Protein AF-A0A673MR46-F1 (afdb_monomer_lite)

Sequence (135 aa):
MDLTGISCLSVCRERMRLPYMTDQCEQMLKISNEFVRLQVSNEEYLCMKVLLLLSTVPKDGLKSQSVFEELRMSYIKELGKAIVKREENSSKNWQRFYQLTKLLDSMHDVMNFILNNGTGVGVSRYTGIDDNHDI

InterPro domains:
  IPR000536 Nuclear hormone receptor, ligand-binding domain [PF00104] (17-108)
  IPR000536 Nuclear hormone receptor, ligand-binding domain [PS51843] (1-135)
  IPR035500 Nuclear hormone receptor-like domain superfamily [G3DSA:1.10.565.10] (2-119)
  IPR035500 Nuclear hormone receptor-like domain superfamily [SSF48508] (11-116)
  IPR050200 Nuclear hormone receptor family NR3 subfamily [PTHR48092] (11-112)

Radius of gyration: 16.57 Å; chains: 1; bounding box: 42×27×40 Å

Structure (mmCIF, N/CA/C/O backbone):
data_AF-A0A673MR46-F1
#
_entry.id   AF-A0A673MR46-F1
#
loop_
_atom_site.group_PDB
_atom_site.id
_atom_site.type_symbol
_atom_site.label_atom_id
_atom_site.label_alt_id
_atom_site.label_comp_id
_atom_site.label_asym_id
_atom_site.label_entity_id
_atom_site.label_seq_id
_atom_site.pdbx_PDB_ins_code
_atom_site.Cartn_x
_atom_site.Cartn_y
_atom_site.Cartn_z
_atom_site.occupancy
_atom_site.B_iso_or_equiv
_atom_site.auth_seq_id
_atom_site.auth_comp_id
_atom_site.auth_asym_id
_atom_site.auth_atom_id
_atom_site.pdbx_PDB_model_num
ATOM 1 N N . MET A 1 1 ? 4.940 -7.670 16.317 1.00 42.59 1 MET A N 1
ATOM 2 C CA . MET A 1 1 ? 5.804 -7.666 15.118 1.00 42.59 1 MET A CA 1
ATOM 3 C C . MET A 1 1 ? 6.933 -8.624 15.420 1.00 42.59 1 MET A C 1
ATOM 5 O O . MET A 1 1 ? 7.802 -8.297 16.217 1.00 42.59 1 MET A O 1
ATOM 9 N N . ASP A 1 2 ? 6.794 -9.842 14.909 1.00 32.94 2 ASP A N 1
ATOM 10 C CA . ASP A 1 2 ? 7.604 -10.996 15.289 1.00 32.94 2 ASP A CA 1
ATOM 11 C C . ASP A 1 2 ? 9.004 -10.964 14.659 1.00 32.94 2 ASP A C 1
ATOM 13 O O . ASP A 1 2 ? 9.319 -10.127 13.809 1.00 32.94 2 ASP A O 1
ATOM 17 N N . LEU A 1 3 ? 9.834 -11.924 15.074 1.00 40.09 3 LEU A N 1
ATOM 18 C CA . LEU A 1 3 ? 11.210 -12.207 14.635 1.00 40.09 3 LEU A CA 1
ATOM 19 C C . LEU A 1 3 ? 11.452 -12.142 13.105 1.00 40.09 3 LEU A C 1
ATOM 21 O O . LEU A 1 3 ? 12.593 -11.992 12.667 1.00 40.09 3 LEU A O 1
ATOM 25 N N . THR A 1 4 ? 10.403 -12.198 12.282 1.00 52.06 4 THR A N 1
ATOM 26 C CA . THR A 1 4 ? 10.448 -12.057 10.819 1.00 52.06 4 THR A CA 1
ATOM 27 C C . THR A 1 4 ? 10.986 -10.703 10.339 1.00 52.06 4 THR A C 1
ATOM 29 O O . THR A 1 4 ? 11.701 -10.666 9.337 1.00 52.06 4 THR A O 1
ATOM 32 N N . GLY A 1 5 ? 10.731 -9.600 11.056 1.00 46.59 5 GLY A N 1
ATOM 33 C CA . GLY A 1 5 ? 11.241 -8.269 10.680 1.00 46.59 5 GLY A CA 1
ATOM 34 C C . GLY A 1 5 ? 12.765 -8.133 10.813 1.00 46.59 5 GLY A C 1
ATOM 35 O O . GLY A 1 5 ? 13.419 -7.519 9.972 1.00 46.59 5 GLY A O 1
ATOM 36 N N . ILE A 1 6 ? 13.349 -8.777 11.830 1.00 50.53 6 ILE A N 1
ATOM 37 C CA . ILE A 1 6 ? 14.803 -8.797 12.070 1.00 50.53 6 ILE A CA 1
ATOM 38 C C . ILE A 1 6 ? 15.501 -9.731 11.067 1.00 50.53 6 ILE A C 1
ATOM 40 O O . ILE A 1 6 ? 16.592 -9.421 10.587 1.00 50.53 6 ILE A O 1
ATOM 44 N N . SER A 1 7 ? 14.851 -10.836 10.687 1.00 50.78 7 SER A N 1
ATOM 45 C CA . SER A 1 7 ? 15.384 -11.786 9.702 1.00 50.78 7 SER A CA 1
ATOM 46 C C . SER A 1 7 ? 15.478 -11.204 8.284 1.00 50.78 7 SER A C 1
ATOM 48 O O . SER A 1 7 ? 16.439 -11.493 7.576 1.00 50.78 7 SER A O 1
ATOM 50 N N . CYS A 1 8 ? 14.547 -10.340 7.863 1.00 53.84 8 CYS A N 1
ATOM 51 C CA . CYS A 1 8 ? 14.654 -9.672 6.559 1.00 53.84 8 CYS A CA 1
ATOM 52 C C . CYS A 1 8 ? 15.862 -8.720 6.503 1.00 53.84 8 CYS A C 1
ATOM 54 O O . CYS A 1 8 ? 16.555 -8.641 5.486 1.00 53.84 8 CYS A O 1
ATOM 56 N N . LEU A 1 9 ? 16.153 -8.033 7.615 1.00 53.06 9 LEU A N 1
ATOM 57 C CA . LEU A 1 9 ? 17.294 -7.124 7.725 1.00 53.06 9 LEU A CA 1
ATOM 58 C C . LEU A 1 9 ? 18.637 -7.859 7.604 1.00 53.06 9 LEU A C 1
ATOM 60 O O . LEU A 1 9 ? 19.551 -7.369 6.937 1.00 53.06 9 LEU A O 1
ATOM 64 N N . SER A 1 10 ? 18.760 -9.030 8.240 1.00 51.69 10 SER A N 1
ATOM 65 C CA . SER A 1 10 ? 19.980 -9.841 8.178 1.00 51.69 10 SER A CA 1
ATOM 66 C C . SER A 1 10 ? 20.182 -10.463 6.796 1.00 51.69 10 SER A C 1
ATOM 68 O O . SER A 1 10 ? 21.286 -10.389 6.261 1.00 51.69 10 SER A O 1
ATOM 70 N N . VAL A 1 11 ? 19.118 -10.968 6.160 1.00 58.53 11 VAL A N 1
ATOM 71 C CA . VAL A 1 11 ? 19.180 -11.535 4.801 1.00 58.53 11 VAL A CA 1
ATOM 72 C C . VAL A 1 11 ? 19.590 -10.485 3.763 1.00 58.53 11 VAL A C 1
ATOM 74 O O . VAL A 1 11 ? 20.443 -10.769 2.920 1.00 58.53 11 VAL A O 1
ATOM 77 N N . CYS A 1 12 ? 19.045 -9.264 3.826 1.00 55.72 12 CYS A N 1
ATOM 78 C CA . CYS A 1 12 ? 19.454 -8.181 2.924 1.00 55.72 12 CYS A CA 1
ATOM 79 C C . CYS A 1 12 ? 20.925 -7.789 3.127 1.00 55.72 12 CYS A C 1
ATOM 81 O O . CYS A 1 12 ? 21.638 -7.565 2.151 1.00 55.72 12 CYS A O 1
ATOM 83 N N . ARG A 1 13 ? 21.407 -7.747 4.378 1.00 56.84 13 ARG A N 1
ATOM 84 C CA . ARG A 1 13 ? 22.803 -7.406 4.701 1.00 56.84 13 ARG A CA 1
ATOM 85 C C . ARG A 1 13 ? 23.798 -8.462 4.208 1.00 56.84 13 ARG A C 1
ATOM 87 O O . ARG A 1 13 ? 24.857 -8.099 3.707 1.00 56.84 13 ARG A O 1
ATOM 94 N N . GLU A 1 14 ? 23.459 -9.745 4.319 1.00 57.06 14 GLU A N 1
ATOM 95 C CA . GLU A 1 14 ? 24.293 -10.853 3.830 1.00 57.06 14 GLU A CA 1
ATOM 96 C C . GLU A 1 14 ? 24.398 -10.839 2.289 1.00 57.06 14 GLU A C 1
ATOM 98 O O . GLU A 1 14 ? 25.473 -11.054 1.727 1.00 57.06 14 GLU A O 1
ATOM 103 N N . ARG A 1 15 ? 23.290 -10.527 1.593 1.00 52.84 15 ARG A N 1
ATOM 104 C CA . ARG A 1 15 ? 23.203 -10.506 0.119 1.00 52.84 15 ARG A CA 1
ATOM 105 C C . ARG A 1 15 ? 23.767 -9.239 -0.540 1.00 52.84 15 ARG A C 1
ATOM 107 O O . ARG A 1 15 ? 24.160 -9.308 -1.701 1.00 52.84 15 ARG A O 1
ATOM 114 N N . MET A 1 16 ? 23.903 -8.129 0.193 1.00 52.19 16 MET A N 1
ATOM 115 C CA . MET A 1 16 ? 24.564 -6.887 -0.264 1.00 52.19 16 MET A CA 1
ATOM 116 C C . MET A 1 16 ? 26.056 -7.046 -0.615 1.00 52.19 16 MET A C 1
ATOM 118 O O . MET A 1 16 ? 26.663 -6.115 -1.134 1.00 52.19 16 MET A O 1
ATOM 122 N N . ARG A 1 17 ? 26.669 -8.208 -0.349 1.00 51.88 17 ARG A N 1
ATOM 123 C CA . ARG A 1 17 ? 28.052 -8.514 -0.755 1.00 51.88 17 ARG A CA 1
ATOM 124 C C . ARG A 1 17 ? 28.206 -8.884 -2.236 1.00 51.88 17 ARG A C 1
ATOM 126 O O . ARG A 1 17 ? 29.338 -9.021 -2.693 1.00 51.88 17 ARG A O 1
ATOM 133 N N . LEU A 1 18 ? 27.112 -9.054 -2.982 1.00 52.97 18 LEU A N 1
ATOM 134 C CA . LEU A 1 18 ? 27.169 -9.331 -4.418 1.00 52.97 18 LEU A CA 1
ATOM 135 C C . LEU A 1 18 ? 27.298 -8.015 -5.209 1.00 52.97 18 LEU A C 1
ATOM 137 O O . LEU A 1 18 ? 26.403 -7.169 -5.116 1.00 52.97 18 LEU A O 1
ATOM 141 N N . PRO A 1 19 ? 28.377 -7.819 -5.995 1.00 48.72 19 PRO A N 1
ATOM 142 C CA . PRO A 1 19 ? 28.496 -6.644 -6.850 1.00 48.72 19 PRO A CA 1
ATOM 143 C C . PRO A 1 19 ? 27.319 -6.636 -7.835 1.00 48.72 19 PRO A C 1
ATOM 145 O O . PRO A 1 19 ? 26.995 -7.683 -8.390 1.00 48.72 19 PRO A O 1
ATOM 148 N N . TYR A 1 20 ? 26.689 -5.467 -8.022 1.00 53.94 20 TYR A N 1
ATOM 149 C CA . TYR A 1 20 ? 25.490 -5.195 -8.847 1.00 53.94 20 TYR A CA 1
ATOM 150 C C . TYR A 1 20 ? 24.119 -5.202 -8.132 1.00 53.94 20 TYR A C 1
ATOM 152 O O . TYR A 1 20 ? 23.147 -4.729 -8.710 1.00 53.94 20 TYR A O 1
ATOM 160 N N . MET A 1 21 ? 24.014 -5.655 -6.875 1.00 59.25 21 MET A N 1
ATOM 161 C CA . MET A 1 21 ? 22.731 -5.686 -6.131 1.00 59.25 21 MET A CA 1
ATOM 162 C C . MET A 1 21 ? 22.636 -4.647 -4.999 1.00 59.25 21 MET A C 1
ATOM 164 O O . MET A 1 21 ? 21.614 -4.568 -4.317 1.00 59.25 21 MET A O 1
ATOM 168 N N . THR A 1 22 ? 23.687 -3.854 -4.774 1.00 64.12 22 THR A N 1
ATOM 169 C CA . THR A 1 22 ? 23.811 -2.977 -3.599 1.00 64.12 22 THR A CA 1
ATOM 170 C C . THR A 1 22 ? 22.693 -1.937 -3.527 1.00 64.12 22 THR A C 1
ATOM 172 O O . THR A 1 22 ? 21.993 -1.875 -2.518 1.00 64.12 22 THR A O 1
ATOM 175 N N . ASP A 1 23 ? 22.442 -1.211 -4.618 1.00 71.44 23 ASP A N 1
ATOM 176 C CA . ASP A 1 23 ? 21.452 -0.125 -4.642 1.00 71.44 23 ASP A CA 1
ATOM 177 C C . ASP A 1 23 ? 20.009 -0.654 -4.519 1.00 71.44 23 ASP A C 1
ATOM 179 O O . ASP A 1 23 ? 19.156 -0.046 -3.869 1.00 71.44 23 ASP A O 1
ATOM 183 N N . GLN A 1 24 ? 19.729 -1.829 -5.097 1.00 69.06 24 GLN A N 1
ATOM 184 C CA . GLN A 1 24 ? 18.423 -2.500 -5.005 1.00 69.06 24 GLN A CA 1
ATOM 185 C C . GLN A 1 24 ? 18.150 -3.001 -3.589 1.00 69.06 24 GLN A C 1
ATOM 187 O O . GLN A 1 24 ? 17.069 -2.781 -3.035 1.00 69.06 24 GLN A O 1
ATOM 192 N N . CYS A 1 25 ? 19.139 -3.665 -2.989 1.00 71.56 25 CYS A N 1
ATOM 193 C CA . CYS A 1 25 ? 19.042 -4.143 -1.620 1.00 71.56 25 CYS A CA 1
ATOM 194 C C . CYS A 1 25 ? 18.939 -2.984 -0.622 1.00 71.56 25 CYS A C 1
ATOM 196 O O . CYS A 1 25 ? 18.216 -3.113 0.366 1.00 71.56 25 CYS A O 1
ATOM 198 N N . GLU A 1 26 ? 19.595 -1.850 -0.875 1.00 77.44 26 GLU A N 1
ATOM 199 C CA . GLU A 1 26 ? 19.484 -0.653 -0.039 1.00 77.44 26 GLU A CA 1
ATOM 200 C C . GLU 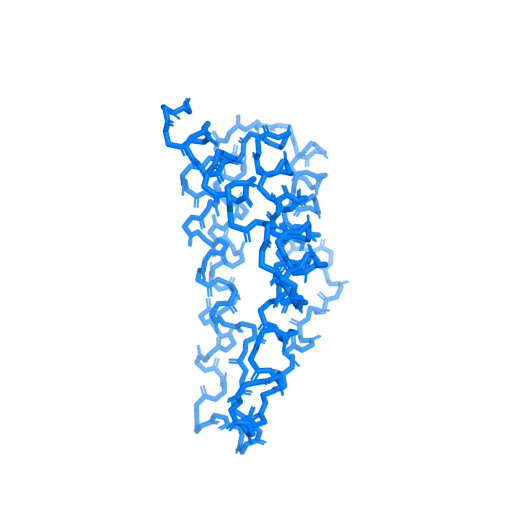A 1 26 ? 18.080 -0.035 -0.106 1.00 77.44 26 GLU A C 1
ATOM 202 O O . GLU A 1 26 ? 17.487 0.276 0.931 1.00 77.44 26 GLU A O 1
ATOM 207 N N . GLN A 1 27 ? 17.483 0.061 -1.298 1.00 78.44 27 GLN A N 1
ATOM 208 C CA . GLN A 1 27 ? 16.102 0.533 -1.442 1.00 78.44 27 GLN A CA 1
ATOM 209 C C . GLN A 1 27 ? 15.089 -0.416 -0.784 1.00 78.44 27 GLN A C 1
ATOM 211 O O . GLN A 1 27 ? 14.197 0.038 -0.062 1.00 78.44 27 GLN A O 1
ATOM 216 N N . MET A 1 28 ? 15.246 -1.734 -0.950 1.00 80.75 28 MET A N 1
ATOM 217 C CA . MET A 1 28 ? 14.410 -2.723 -0.255 1.00 80.75 28 MET A CA 1
ATOM 218 C C . MET A 1 28 ? 14.568 -2.646 1.268 1.00 80.75 28 MET A C 1
ATOM 220 O O . MET A 1 28 ? 13.585 -2.777 2.006 1.00 80.75 28 MET A O 1
ATOM 224 N N . LEU A 1 29 ? 15.786 -2.402 1.757 1.00 81.94 29 LEU A N 1
ATOM 225 C CA . LEU A 1 29 ? 16.045 -2.193 3.178 1.00 81.94 29 LEU A CA 1
ATOM 226 C C . LEU A 1 29 ? 15.349 -0.925 3.685 1.00 81.94 29 LEU A C 1
ATOM 228 O O . LEU A 1 29 ? 14.730 -0.951 4.747 1.00 81.94 29 LEU A O 1
ATOM 232 N N . LYS A 1 30 ? 15.403 0.170 2.921 1.00 84.69 30 LYS A N 1
ATOM 233 C CA . LYS A 1 30 ? 14.715 1.421 3.256 1.00 84.69 30 LYS A CA 1
ATOM 234 C C . LYS A 1 30 ? 13.206 1.212 3.380 1.00 84.69 30 LYS A C 1
ATOM 236 O O . LYS A 1 30 ? 12.631 1.610 4.387 1.00 84.69 30 LYS A O 1
ATOM 241 N N . ILE A 1 31 ? 12.585 0.519 2.424 1.00 86.88 31 ILE A N 1
ATOM 242 C CA . ILE A 1 31 ? 11.163 0.143 2.488 1.00 86.88 31 ILE A CA 1
ATOM 243 C C . ILE A 1 31 ? 10.880 -0.697 3.739 1.00 86.88 31 ILE A C 1
ATOM 245 O O . ILE A 1 31 ? 9.934 -0.420 4.472 1.00 86.88 31 ILE A O 1
ATOM 249 N N . SER A 1 32 ? 11.719 -1.697 4.023 1.00 83.81 32 SER A N 1
ATOM 250 C CA . SER A 1 32 ? 11.558 -2.562 5.200 1.00 83.81 32 SER A CA 1
ATOM 251 C C . SER A 1 32 ? 11.620 -1.768 6.511 1.00 83.81 32 SER A C 1
ATOM 253 O O . SER A 1 32 ? 10.824 -2.003 7.419 1.00 83.81 32 SER A O 1
ATOM 255 N N . ASN A 1 33 ? 12.513 -0.780 6.597 1.00 86.31 33 ASN A N 1
ATOM 256 C CA . ASN A 1 33 ? 12.587 0.128 7.741 1.00 86.31 33 ASN A CA 1
ATOM 257 C C . ASN A 1 33 ? 11.337 1.010 7.860 1.00 86.31 33 ASN A C 1
ATOM 259 O O . ASN A 1 33 ? 10.864 1.237 8.972 1.00 86.31 33 ASN A O 1
ATOM 263 N N . GLU A 1 34 ? 10.764 1.467 6.745 1.00 88.69 34 GLU A N 1
ATOM 264 C CA . GLU A 1 34 ? 9.514 2.236 6.742 1.00 88.69 34 GLU A CA 1
ATOM 265 C C . GLU A 1 34 ? 8.319 1.421 7.252 1.00 88.69 34 GLU A C 1
ATOM 267 O O . GLU A 1 34 ? 7.514 1.941 8.025 1.00 88.69 34 GLU A O 1
ATOM 272 N N . PHE A 1 35 ? 8.240 0.128 6.921 1.00 87.00 35 PHE A N 1
ATOM 273 C CA . PHE A 1 35 ? 7.225 -0.774 7.480 1.00 87.00 35 PHE A CA 1
ATOM 274 C C . PHE A 1 35 ? 7.283 -0.845 9.010 1.00 87.00 35 PHE A C 1
ATOM 276 O O . PHE A 1 35 ? 6.248 -0.784 9.681 1.00 87.00 35 PHE A O 1
ATOM 283 N N . VAL A 1 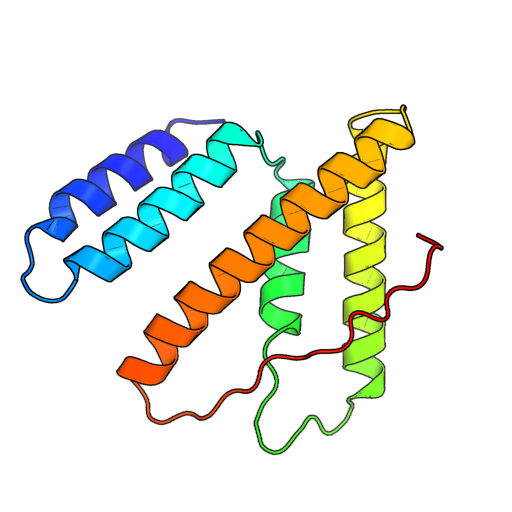36 ? 8.497 -0.948 9.560 1.00 87.19 36 VAL A N 1
ATOM 284 C CA . VAL A 1 36 ? 8.725 -0.973 11.011 1.00 87.19 36 VAL A CA 1
ATOM 285 C C . VAL A 1 36 ? 8.418 0.393 11.627 1.00 87.19 36 VAL A C 1
ATOM 287 O O . VAL A 1 36 ? 7.705 0.465 12.627 1.00 87.19 36 VAL A O 1
ATOM 290 N N . ARG A 1 37 ? 8.893 1.482 11.009 1.00 89.62 37 ARG A N 1
ATOM 291 C CA . ARG A 1 37 ? 8.695 2.863 11.475 1.00 89.62 37 ARG A CA 1
ATOM 292 C C . ARG A 1 37 ? 7.218 3.244 11.556 1.00 89.62 37 ARG A C 1
ATOM 294 O O . ARG A 1 37 ? 6.797 3.828 12.549 1.00 89.62 37 ARG A O 1
ATOM 301 N N . LEU A 1 38 ? 6.433 2.899 10.535 1.00 89.19 38 LEU A N 1
ATOM 302 C CA . LEU A 1 38 ? 4.995 3.188 10.466 1.00 89.19 38 LEU A CA 1
ATOM 303 C C . LEU A 1 38 ? 4.131 2.184 11.243 1.00 89.19 38 LEU A C 1
ATOM 305 O O . LEU A 1 38 ? 2.908 2.367 11.333 1.00 89.19 38 LEU A O 1
ATOM 309 N N . GLN A 1 39 ? 4.754 1.131 11.789 1.00 90.06 39 GLN A N 1
ATOM 310 C CA . GLN A 1 39 ? 4.102 0.022 12.480 1.00 90.06 39 GLN A CA 1
ATOM 311 C C . GLN A 1 39 ? 2.895 -0.497 11.693 1.00 90.06 39 GLN A C 1
ATOM 313 O O . GLN A 1 39 ? 1.775 -0.524 12.209 1.00 90.06 39 GLN A O 1
ATOM 318 N N . VAL A 1 40 ? 3.097 -0.818 10.415 1.00 89.69 40 VAL A N 1
ATOM 319 C CA . VAL A 1 40 ? 2.012 -1.249 9.522 1.00 89.69 40 VAL A CA 1
ATOM 320 C C . VAL A 1 40 ? 1.362 -2.522 10.070 1.00 89.69 40 VAL A C 1
ATOM 322 O O . VAL A 1 40 ? 2.050 -3.484 10.414 1.00 89.69 40 VAL A O 1
ATOM 325 N N . SER A 1 41 ? 0.037 -2.515 10.198 1.00 91.06 41 SER A N 1
ATOM 326 C CA . SER A 1 41 ? -0.730 -3.665 10.671 1.00 91.06 41 SER A CA 1
ATOM 327 C C . SER A 1 41 ? -0.856 -4.727 9.574 1.00 91.06 41 SER A C 1
ATOM 329 O O . SER A 1 41 ? -0.675 -4.448 8.388 1.00 91.06 41 SER A O 1
ATOM 331 N N . ASN A 1 42 ? -1.204 -5.961 9.948 1.00 89.56 42 ASN A N 1
ATOM 332 C CA . ASN A 1 42 ? -1.449 -7.011 8.956 1.00 89.56 42 ASN A CA 1
ATOM 333 C C . ASN A 1 42 ? -2.615 -6.659 8.016 1.00 89.56 42 ASN A C 1
ATOM 335 O O . ASN A 1 42 ? -2.517 -6.921 6.822 1.00 89.56 42 ASN A O 1
ATOM 339 N N . GLU A 1 43 ? -3.689 -6.044 8.522 1.00 91.44 43 GLU A N 1
ATOM 340 C CA . GLU A 1 43 ? -4.846 -5.644 7.701 1.00 91.44 43 GLU A CA 1
ATOM 341 C C . GLU A 1 43 ? -4.457 -4.570 6.671 1.00 91.44 43 GLU A C 1
ATOM 343 O O . GLU A 1 43 ? -4.773 -4.701 5.488 1.00 91.44 43 GLU A O 1
ATOM 348 N N . GLU A 1 44 ? -3.683 -3.564 7.091 1.00 92.25 44 GLU A N 1
ATOM 349 C CA . GLU A 1 44 ? -3.149 -2.528 6.199 1.00 92.25 44 GLU A CA 1
ATOM 350 C C . GLU A 1 44 ? -2.207 -3.134 5.153 1.00 92.25 44 GLU A C 1
ATOM 352 O O . GLU A 1 44 ? -2.343 -2.867 3.960 1.00 92.25 44 GLU A O 1
ATOM 357 N N . TYR A 1 45 ? -1.291 -4.011 5.577 1.00 90.56 45 TYR A N 1
ATOM 358 C CA . TYR A 1 45 ? -0.341 -4.674 4.686 1.00 90.56 45 TYR A CA 1
ATOM 359 C C . TYR A 1 45 ? -1.031 -5.539 3.623 1.00 90.56 45 TYR A C 1
ATOM 361 O O . TYR A 1 45 ? -0.625 -5.534 2.459 1.00 90.56 45 TYR A O 1
ATOM 369 N N . LEU A 1 46 ? -2.081 -6.278 3.993 1.00 91.69 46 LEU A N 1
ATOM 370 C CA . LEU A 1 46 ? -2.855 -7.076 3.043 1.00 91.69 46 LEU A CA 1
ATOM 371 C C . LEU A 1 46 ? -3.535 -6.191 1.991 1.00 91.69 46 LEU A C 1
ATOM 373 O O . LEU A 1 46 ? -3.438 -6.506 0.804 1.00 91.69 46 LEU A O 1
ATOM 377 N N . CYS A 1 47 ? -4.140 -5.070 2.398 1.00 93.00 47 CYS A N 1
ATOM 378 C CA . CYS A 1 47 ? -4.732 -4.108 1.465 1.00 93.00 47 CYS A CA 1
ATOM 379 C C . CYS A 1 47 ? -3.668 -3.509 0.537 1.00 93.00 47 CYS A C 1
ATOM 381 O O . CYS A 1 47 ? -3.846 -3.496 -0.679 1.00 93.00 47 CYS A O 1
ATOM 383 N N . MET A 1 48 ? -2.521 -3.095 1.087 1.00 91.94 48 MET A N 1
ATOM 384 C CA . MET A 1 48 ? -1.403 -2.556 0.309 1.00 91.94 48 MET A CA 1
ATOM 385 C C . MET A 1 48 ? -0.880 -3.562 -0.725 1.00 91.94 48 MET A C 1
ATOM 387 O O . MET A 1 48 ? -0.653 -3.193 -1.871 1.00 91.94 48 MET A O 1
ATOM 391 N N . LYS A 1 49 ? -0.737 -4.850 -0.386 1.00 90.12 49 LYS A N 1
ATOM 392 C CA . LYS A 1 49 ? -0.321 -5.867 -1.370 1.00 90.12 49 LYS A CA 1
ATOM 393 C C . LYS A 1 49 ? -1.275 -5.961 -2.558 1.00 90.12 49 LYS A C 1
ATOM 395 O O . LYS A 1 49 ? -0.816 -6.093 -3.690 1.00 90.12 49 LYS A O 1
ATOM 400 N N . VAL A 1 50 ? -2.582 -5.911 -2.304 1.00 91.12 50 VAL A N 1
ATOM 401 C CA . VAL A 1 50 ? -3.571 -5.958 -3.385 1.00 91.12 50 VAL A CA 1
ATOM 402 C C . VAL A 1 50 ? -3.525 -4.668 -4.199 1.00 91.12 50 VAL A C 1
ATOM 404 O O . VAL A 1 50 ? -3.478 -4.736 -5.419 1.00 91.12 50 VAL A O 1
ATOM 407 N N . LEU A 1 51 ? -3.433 -3.502 -3.558 1.00 90.69 51 LEU A N 1
ATOM 408 C CA . LEU A 1 51 ? -3.295 -2.219 -4.257 1.00 90.69 51 LEU A CA 1
ATOM 409 C C . LEU A 1 51 ? -2.026 -2.143 -5.112 1.00 90.69 51 LEU A C 1
ATOM 411 O O . LEU A 1 51 ? -2.068 -1.594 -6.209 1.00 90.69 51 LEU A O 1
ATOM 415 N N . LEU A 1 52 ? -0.917 -2.725 -4.653 1.00 87.56 52 LEU A N 1
ATOM 416 C CA . LEU A 1 52 ? 0.316 -2.822 -5.428 1.00 87.56 52 LEU A CA 1
ATOM 417 C C . LEU A 1 52 ? 0.112 -3.671 -6.690 1.00 87.56 52 LEU A C 1
ATOM 419 O O . LEU A 1 52 ? 0.482 -3.240 -7.777 1.00 87.56 52 LEU A O 1
ATOM 423 N N . LEU A 1 53 ? -0.547 -4.828 -6.561 1.00 86.56 53 LEU A N 1
ATOM 424 C CA . LEU A 1 53 ? -0.929 -5.667 -7.700 1.00 86.56 53 LEU A CA 1
ATOM 425 C C . LEU A 1 53 ? -1.856 -4.918 -8.672 1.00 86.56 53 LEU A C 1
ATOM 427 O O . LEU A 1 53 ? -1.687 -5.010 -9.884 1.00 86.56 53 LEU A O 1
ATOM 431 N N . LEU A 1 54 ? -2.804 -4.144 -8.137 1.00 86.06 54 LEU A N 1
ATOM 432 C CA . LEU A 1 54 ? -3.762 -3.349 -8.908 1.00 86.06 54 LEU A CA 1
ATOM 433 C C . LEU A 1 54 ? -3.186 -2.012 -9.426 1.00 86.06 54 LEU A C 1
ATOM 435 O O . LEU A 1 54 ? -3.887 -1.236 -10.068 1.00 86.06 54 LEU A O 1
ATOM 439 N N . SER A 1 55 ? -1.916 -1.705 -9.156 1.00 81.69 55 SER A N 1
ATOM 440 C CA . SER A 1 55 ? -1.239 -0.503 -9.679 1.00 81.69 55 SER A CA 1
ATOM 441 C C . SER A 1 55 ? -0.481 -0.773 -10.980 1.00 81.69 55 SER A C 1
ATOM 443 O O . SER A 1 55 ? -0.010 0.157 -11.639 1.00 81.69 55 SER A O 1
ATOM 445 N N . THR A 1 56 ? -0.388 -2.045 -11.358 1.00 78.44 56 THR A N 1
ATOM 446 C CA . THR A 1 56 ? 0.400 -2.552 -12.472 1.00 78.44 56 THR A CA 1
ATOM 447 C C . THR A 1 56 ? -0.540 -3.060 -13.563 1.00 78.44 56 THR A C 1
ATOM 449 O O . THR A 1 56 ? -1.261 -4.035 -13.364 1.00 78.44 56 THR A O 1
ATOM 452 N N . VAL A 1 57 ? -0.543 -2.402 -14.726 1.00 72.12 57 VAL A N 1
ATOM 453 C CA . VAL A 1 57 ? -1.433 -2.749 -15.847 1.00 72.12 57 VAL A CA 1
ATOM 454 C C . VAL A 1 57 ? -0.604 -3.134 -17.080 1.00 72.12 57 VAL A C 1
ATOM 456 O O . VAL A 1 57 ? 0.417 -2.487 -17.349 1.00 72.12 57 VAL A O 1
ATOM 459 N N . PRO A 1 58 ? -1.000 -4.178 -17.840 1.00 69.44 58 PRO A N 1
ATOM 460 C CA . PRO A 1 58 ? -0.365 -4.504 -19.115 1.00 69.44 58 PRO A CA 1
ATOM 461 C C . PRO A 1 58 ? -0.390 -3.309 -20.074 1.00 69.44 58 PRO A C 1
ATOM 463 O O . PRO A 1 58 ? -1.375 -2.574 -20.121 1.00 69.44 58 PRO A O 1
ATOM 466 N N . LYS A 1 59 ? 0.661 -3.130 -20.886 1.00 67.38 59 LYS A N 1
ATOM 467 C CA . LYS A 1 59 ? 0.708 -2.052 -21.895 1.00 67.38 59 LYS A CA 1
ATOM 468 C C . LYS A 1 59 ? -0.425 -2.127 -22.921 1.00 67.38 59 LYS A C 1
ATOM 470 O O . LYS A 1 59 ? -0.876 -1.087 -23.386 1.00 67.38 59 LYS A O 1
ATOM 475 N N . ASP A 1 60 ? -0.906 -3.331 -23.211 1.00 74.94 60 ASP A N 1
ATOM 476 C CA . ASP A 1 60 ? -2.034 -3.569 -24.119 1.00 74.94 60 ASP A CA 1
ATOM 477 C C . ASP A 1 60 ? -3.404 -3.276 -23.469 1.00 74.94 60 ASP A C 1
ATOM 479 O O . ASP A 1 60 ? -4.447 -3.436 -24.103 1.00 74.94 60 ASP A O 1
ATOM 483 N N . GLY A 1 61 ? -3.409 -2.839 -22.203 1.00 71.06 61 GLY A N 1
ATOM 484 C CA . GLY A 1 61 ? -4.606 -2.569 -21.414 1.00 71.06 61 GLY A CA 1
ATOM 485 C C . GLY A 1 61 ? -5.291 -3.834 -20.890 1.00 71.06 61 GLY A C 1
ATOM 486 O O . GLY A 1 61 ? -4.892 -4.968 -21.169 1.00 71.06 61 GLY A O 1
ATOM 487 N N . LEU A 1 62 ? -6.345 -3.644 -20.092 1.00 75.88 62 LEU A N 1
ATOM 488 C CA . LEU A 1 62 ? -7.197 -4.732 -19.612 1.00 75.88 62 LEU A CA 1
ATOM 489 C C . LEU A 1 62 ? -8.491 -4.784 -20.417 1.00 75.88 62 LEU A C 1
ATOM 491 O O . LEU A 1 62 ? -9.137 -3.767 -20.656 1.00 75.88 62 LEU A O 1
ATOM 495 N N . LYS A 1 63 ? -8.939 -6.001 -20.743 1.00 78.38 63 LYS A N 1
ATOM 496 C CA . LYS A 1 63 ? -10.248 -6.230 -21.381 1.00 78.38 63 LYS A CA 1
ATOM 497 C C . LYS A 1 63 ? -11.422 -5.711 -20.538 1.00 78.38 63 LYS A C 1
ATOM 499 O O . LYS A 1 63 ? -12.466 -5.379 -21.085 1.00 78.38 63 LYS A O 1
ATOM 504 N N . SER A 1 64 ? -11.249 -5.650 -19.217 1.00 83.81 64 SER A N 1
ATOM 505 C CA . SER A 1 64 ? -12.271 -5.226 -18.254 1.00 83.81 64 SER A CA 1
ATOM 506 C C . SER A 1 64 ? -11.714 -4.172 -17.301 1.00 83.81 64 SER A C 1
ATOM 508 O O . SER A 1 64 ? -11.677 -4.375 -16.090 1.00 83.81 64 SER A O 1
ATOM 510 N N . GLN A 1 65 ? -11.261 -3.047 -17.860 1.00 82.19 65 GLN A N 1
ATOM 511 C CA . GLN A 1 65 ? -10.690 -1.944 -17.083 1.00 82.19 65 GLN A CA 1
ATOM 512 C C . GLN A 1 65 ? -11.638 -1.459 -15.974 1.00 82.19 65 GLN A C 1
ATOM 514 O O . GLN A 1 65 ? -11.202 -1.283 -14.847 1.00 82.19 65 GLN A O 1
ATOM 519 N N . SER A 1 66 ? -12.940 -1.326 -16.250 1.00 85.44 66 SER A N 1
ATOM 520 C CA . SER A 1 66 ? -13.928 -0.868 -15.259 1.00 85.44 66 SER A CA 1
ATOM 521 C C . SER A 1 66 ? -13.989 -1.747 -14.007 1.00 85.44 66 SER A C 1
ATOM 523 O O . SER A 1 66 ? -14.054 -1.228 -12.899 1.00 85.44 66 SER A O 1
ATOM 525 N N . VAL A 1 67 ? -13.910 -3.071 -14.170 1.00 86.94 67 VAL A N 1
ATOM 526 C CA . VAL A 1 67 ? -13.905 -4.027 -13.050 1.00 86.94 67 VAL A CA 1
ATOM 527 C C . VAL A 1 67 ? -12.612 -3.903 -12.247 1.00 86.94 67 VAL A C 1
ATOM 529 O O . VAL A 1 67 ? -12.621 -3.998 -11.023 1.00 86.94 67 VAL A O 1
ATOM 532 N N . PHE A 1 68 ? -11.491 -3.667 -12.926 1.00 86.44 68 PHE A N 1
ATOM 533 C CA . PHE A 1 68 ? -10.207 -3.446 -12.271 1.00 86.44 68 PHE A CA 1
ATOM 534 C C . PHE A 1 68 ? -10.199 -2.146 -11.453 1.00 86.44 68 PHE A C 1
ATOM 536 O O . PHE A 1 68 ? -9.737 -2.149 -10.312 1.00 86.44 68 PHE A O 1
ATOM 543 N N . GLU A 1 69 ? -10.790 -1.071 -11.982 1.00 85.88 69 GLU A N 1
ATOM 544 C CA . GLU A 1 69 ? -10.971 0.190 -11.254 1.00 85.88 69 GLU A CA 1
ATOM 545 C C . GLU A 1 69 ? -11.897 0.048 -10.052 1.00 85.88 69 GLU A C 1
ATOM 547 O O . GLU A 1 69 ? -11.606 0.565 -8.975 1.00 85.88 69 GLU A O 1
ATOM 552 N N . GLU A 1 70 ? -12.995 -0.687 -10.208 1.00 90.75 70 GLU A N 1
ATOM 553 C CA . GLU A 1 70 ? -13.925 -0.956 -9.117 1.00 90.75 70 GLU A CA 1
ATOM 554 C C . GLU A 1 70 ? -13.247 -1.754 -7.995 1.00 90.75 70 GLU A C 1
ATOM 556 O O . GLU A 1 70 ? -13.359 -1.396 -6.820 1.00 90.75 70 GLU A O 1
ATOM 561 N N . LEU A 1 71 ? -12.464 -2.779 -8.349 1.00 91.25 71 LEU A N 1
ATOM 562 C CA . LEU A 1 71 ? -11.657 -3.536 -7.394 1.00 91.25 71 LEU A CA 1
ATOM 563 C C . LEU A 1 71 ? -10.638 -2.635 -6.690 1.00 91.25 71 LEU A C 1
ATOM 565 O O . LEU A 1 71 ? -10.545 -2.665 -5.462 1.00 91.25 71 LEU A O 1
ATOM 569 N N . ARG A 1 72 ? -9.910 -1.796 -7.435 1.00 90.31 72 ARG A N 1
ATOM 570 C CA . ARG A 1 72 ? -8.950 -0.839 -6.868 1.00 90.31 72 ARG A CA 1
ATOM 571 C C . ARG A 1 72 ? -9.639 0.093 -5.874 1.00 90.31 72 ARG A C 1
ATOM 573 O O . ARG A 1 72 ? -9.189 0.201 -4.736 1.00 90.31 72 ARG A O 1
ATOM 580 N N . MET A 1 73 ? -10.758 0.698 -6.262 1.00 91.25 73 MET A N 1
ATOM 581 C CA . MET A 1 73 ? -11.545 1.584 -5.404 1.00 91.25 73 MET A CA 1
ATOM 582 C C . MET A 1 73 ? -12.058 0.865 -4.148 1.00 91.25 73 MET A C 1
ATOM 584 O O . MET A 1 73 ? -12.023 1.421 -3.050 1.00 91.25 73 MET A O 1
ATOM 588 N N . SER A 1 74 ? -12.488 -0.392 -4.276 1.00 94.38 74 SER A N 1
ATOM 589 C CA . SER A 1 74 ? -12.905 -1.207 -3.134 1.00 94.38 74 SER A CA 1
ATOM 590 C C . SER A 1 74 ? -11.760 -1.421 -2.141 1.00 94.38 74 SER A C 1
ATOM 592 O O . SER A 1 74 ? -11.954 -1.240 -0.941 1.00 94.38 74 SER A O 1
ATOM 594 N N . TYR A 1 75 ? -10.554 -1.748 -2.612 1.00 93.50 75 TYR A N 1
ATOM 595 C CA . TYR A 1 75 ? -9.400 -1.954 -1.729 1.00 93.50 75 TYR A CA 1
ATOM 596 C C . TYR A 1 75 ? -8.857 -0.657 -1.120 1.00 93.50 75 TYR A C 1
ATOM 598 O O . TYR A 1 75 ? -8.344 -0.682 -0.002 1.00 93.50 75 TYR A O 1
ATOM 606 N N . ILE A 1 76 ? -9.020 0.481 -1.798 1.00 92.62 76 ILE A N 1
ATOM 607 C CA . ILE A 1 76 ? -8.753 1.802 -1.216 1.00 92.62 76 ILE A CA 1
ATOM 608 C C 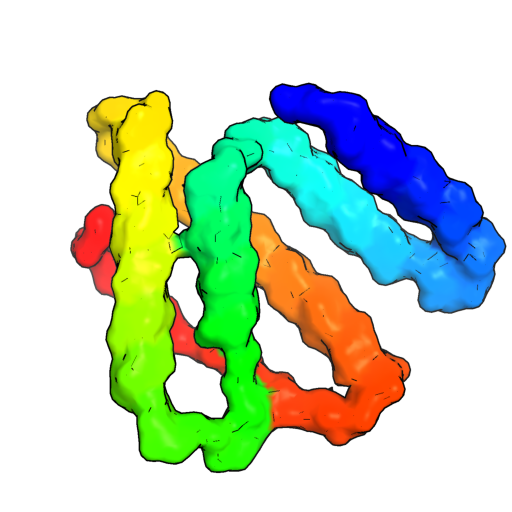. ILE A 1 76 ? -9.690 2.045 -0.021 1.00 92.62 76 ILE A C 1
ATOM 610 O O . ILE A 1 76 ? -9.235 2.440 1.055 1.00 92.62 76 ILE A O 1
ATOM 614 N N . LYS A 1 77 ? -10.987 1.747 -0.171 1.00 93.06 77 LYS A N 1
ATOM 615 C CA . LYS A 1 77 ? -11.970 1.868 0.919 1.00 93.06 77 LYS A CA 1
ATOM 616 C C . LYS A 1 77 ? -11.673 0.916 2.077 1.00 93.06 77 LYS A C 1
ATOM 618 O O . LYS A 1 77 ? -11.764 1.323 3.232 1.00 93.06 77 LYS A O 1
ATOM 623 N N . GLU A 1 78 ? -11.291 -0.329 1.794 1.00 93.94 78 GLU A N 1
ATOM 624 C CA . GLU A 1 78 ? -10.902 -1.291 2.838 1.00 93.94 78 GLU A CA 1
ATOM 625 C C . GLU A 1 78 ? -9.644 -0.847 3.599 1.00 93.94 78 GLU A C 1
ATOM 627 O O . GLU A 1 78 ? -9.596 -0.973 4.823 1.00 93.94 78 GLU A O 1
ATOM 632 N N . LEU A 1 79 ? -8.669 -0.232 2.919 1.00 93.38 79 LEU A N 1
ATOM 633 C CA . LEU A 1 79 ? -7.519 0.381 3.588 1.00 93.38 79 LEU A CA 1
ATOM 634 C C . LEU A 1 79 ? -7.958 1.511 4.534 1.00 93.38 79 LEU A C 1
ATOM 636 O O . LEU A 1 79 ? -7.491 1.572 5.671 1.00 93.38 79 LEU A O 1
ATOM 640 N N . GLY A 1 80 ? -8.888 2.366 4.096 1.00 92.38 80 GLY A N 1
ATOM 641 C CA . GLY A 1 80 ? -9.492 3.402 4.938 1.00 92.38 80 GLY A CA 1
ATOM 642 C C . GLY A 1 80 ? -10.161 2.823 6.190 1.00 92.38 80 GLY A C 1
ATOM 643 O O . GLY A 1 80 ? -9.891 3.273 7.303 1.00 92.38 80 GLY A O 1
ATOM 644 N N . LYS A 1 81 ? -10.959 1.758 6.040 1.00 92.31 81 LYS A N 1
ATOM 645 C CA . LYS A 1 81 ? -11.593 1.058 7.172 1.00 92.31 81 LYS A CA 1
ATOM 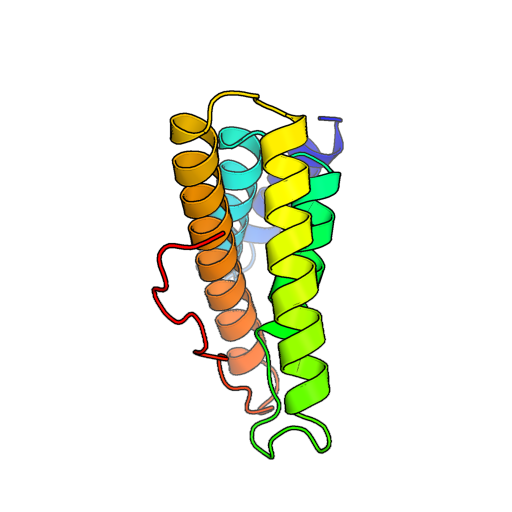646 C C . LYS A 1 81 ? -10.566 0.470 8.142 1.00 92.31 81 LYS A C 1
ATOM 648 O O . LYS A 1 81 ? -10.736 0.606 9.352 1.00 92.31 81 LYS A O 1
ATOM 653 N N . ALA A 1 82 ? -9.499 -0.148 7.632 1.00 91.81 82 ALA A N 1
ATOM 654 C CA . ALA A 1 82 ? -8.426 -0.706 8.456 1.00 91.81 82 ALA A CA 1
ATOM 655 C C . ALA A 1 82 ? -7.705 0.376 9.283 1.00 91.81 82 ALA A C 1
ATOM 657 O O . ALA A 1 82 ? -7.350 0.139 10.438 1.00 91.81 82 ALA A O 1
ATOM 658 N N . ILE A 1 83 ? -7.537 1.578 8.721 1.00 91.88 83 ILE A N 1
ATOM 659 C CA . ILE A 1 83 ? -6.959 2.734 9.419 1.00 91.88 83 ILE A CA 1
ATOM 660 C C . ILE A 1 83 ? -7.904 3.249 10.509 1.00 91.88 83 ILE A C 1
ATOM 662 O O . ILE A 1 83 ? -7.479 3.410 11.651 1.00 91.88 83 ILE A O 1
ATOM 666 N N . VAL A 1 84 ? -9.184 3.460 10.187 1.00 90.56 84 VAL A N 1
ATOM 667 C CA . VAL A 1 84 ? -10.187 3.956 11.150 1.00 90.56 84 VAL A CA 1
ATOM 668 C C . VAL A 1 84 ? -10.353 2.993 12.326 1.00 90.56 84 VAL A C 1
ATOM 670 O O . VAL A 1 84 ? -10.448 3.419 13.471 1.00 90.56 84 VAL A O 1
ATOM 673 N N . LYS A 1 85 ? -10.317 1.681 12.069 1.00 88.38 85 LYS A N 1
ATOM 674 C CA . LYS A 1 85 ? -10.381 0.642 13.108 1.00 88.38 85 LYS A CA 1
ATOM 675 C C . LYS A 1 85 ? -9.223 0.726 14.113 1.00 88.38 85 LYS A C 1
ATOM 677 O O . LYS A 1 85 ? -9.348 0.233 15.231 1.00 88.38 85 LYS A O 1
ATOM 682 N N . ARG A 1 86 ? -8.091 1.317 13.721 1.00 82.38 86 ARG A N 1
ATOM 683 C CA . ARG A 1 86 ? -6.909 1.484 14.572 1.00 82.38 86 ARG A CA 1
ATOM 684 C C . ARG A 1 86 ? -6.969 2.751 15.428 1.00 82.38 86 ARG A C 1
ATOM 686 O O . ARG A 1 86 ? -6.479 2.724 16.553 1.00 82.38 86 ARG A O 1
ATOM 693 N N . GLU A 1 87 ? -7.498 3.849 14.896 1.00 78.44 87 GLU A N 1
ATOM 694 C CA . GLU A 1 87 ? -7.527 5.155 15.560 1.00 78.44 87 GLU A CA 1
ATOM 695 C C . GLU A 1 87 ? -8.817 5.913 15.188 1.00 78.44 87 GLU A C 1
ATOM 697 O O . GLU A 1 87 ? -9.111 6.151 14.020 1.00 78.44 87 GLU A O 1
ATOM 702 N N . GLU A 1 88 ? -9.585 6.349 16.188 1.00 73.75 88 GLU A N 1
ATOM 703 C CA . GLU A 1 88 ? -10.880 7.023 15.973 1.00 73.75 88 GLU A CA 1
ATOM 704 C C . GLU A 1 88 ? -10.743 8.508 15.567 1.00 73.75 88 GLU A C 1
ATOM 706 O O . GLU A 1 88 ? -11.724 9.177 15.251 1.00 73.75 88 GLU A O 1
ATOM 711 N N . ASN A 1 89 ? -9.518 9.044 15.540 1.00 80.94 89 ASN A N 1
ATOM 712 C CA . ASN A 1 89 ? -9.242 10.446 15.226 1.00 80.94 89 ASN A CA 1
ATOM 713 C C . ASN A 1 89 ? -9.116 10.681 13.709 1.00 80.94 89 ASN A C 1
ATOM 715 O O . ASN A 1 89 ? -8.068 10.408 13.120 1.00 80.94 89 ASN A O 1
ATOM 719 N N . SER A 1 90 ? -10.129 11.290 13.082 1.00 76.88 90 SER A N 1
ATOM 720 C CA . SER A 1 90 ? -10.180 11.509 11.623 1.00 76.88 90 SER A CA 1
ATOM 721 C C . SER A 1 90 ? -8.967 12.254 11.039 1.00 76.88 90 SER A C 1
ATOM 723 O O . SER A 1 90 ? -8.487 11.900 9.964 1.00 76.88 90 SER A O 1
ATOM 725 N N . SER A 1 91 ? -8.405 13.239 11.750 1.00 80.50 91 SER A N 1
ATOM 726 C CA . SER A 1 91 ? -7.214 13.979 11.294 1.00 80.50 91 SER A CA 1
ATOM 727 C C . SER A 1 91 ? -5.945 13.117 11.257 1.00 80.50 91 SER A C 1
ATOM 729 O O . SER A 1 91 ? -5.123 13.259 10.350 1.00 80.50 91 SER A O 1
ATOM 731 N N . LYS A 1 92 ? -5.798 12.181 12.203 1.00 83.69 92 LYS A N 1
ATOM 732 C CA . LYS A 1 92 ? -4.699 11.204 12.213 1.00 83.69 92 LYS A CA 1
ATOM 733 C C . LYS A 1 92 ? -4.901 10.123 11.149 1.00 83.69 92 LYS A C 1
ATOM 735 O O . LYS A 1 92 ? -3.919 9.634 10.592 1.00 83.69 92 LYS A O 1
ATOM 740 N N . ASN A 1 93 ? -6.152 9.793 10.829 1.00 88.50 93 ASN A N 1
ATOM 741 C CA . ASN A 1 93 ? -6.490 8.792 9.816 1.00 88.50 93 ASN A CA 1
ATOM 742 C C . ASN A 1 93 ? -6.059 9.233 8.417 1.00 88.50 93 ASN A C 1
ATOM 744 O O . ASN A 1 93 ? -5.411 8.460 7.715 1.00 88.50 93 ASN A O 1
ATOM 748 N N . TRP A 1 94 ? -6.299 10.496 8.054 1.00 86.94 94 TRP A N 1
ATOM 749 C CA . TRP A 1 94 ? -5.827 11.046 6.779 1.00 86.94 94 TRP A CA 1
ATOM 750 C C . TRP A 1 94 ? -4.296 11.067 6.675 1.00 86.94 94 TRP A C 1
ATOM 752 O O . TRP A 1 94 ? -3.720 10.655 5.667 1.00 86.94 94 TRP A O 1
ATOM 762 N N . GLN A 1 95 ? -3.612 11.487 7.745 1.00 90.00 95 GLN A N 1
ATOM 763 C CA . GLN A 1 95 ? -2.146 11.469 7.789 1.00 90.00 95 GLN A CA 1
ATOM 764 C C . GLN A 1 95 ? -1.593 10.053 7.622 1.00 90.00 95 GLN A C 1
ATOM 766 O O . GLN A 1 95 ? -0.638 9.846 6.871 1.00 90.00 95 GLN A O 1
ATOM 771 N N . ARG A 1 96 ? -2.203 9.071 8.292 1.00 91.69 96 ARG A N 1
ATOM 772 C CA . ARG A 1 96 ? -1.817 7.667 8.168 1.00 91.69 96 ARG A CA 1
ATOM 773 C C . ARG A 1 96 ? -2.061 7.145 6.758 1.00 91.69 96 ARG A C 1
ATOM 775 O O . ARG A 1 96 ? -1.179 6.500 6.200 1.00 91.69 96 ARG A O 1
ATOM 782 N N . PHE A 1 97 ? -3.214 7.456 6.175 1.00 92.56 97 PHE A N 1
ATOM 783 C CA . PHE A 1 97 ? -3.541 7.081 4.805 1.00 92.56 97 PHE A CA 1
ATOM 784 C C . PHE A 1 97 ? -2.469 7.587 3.831 1.00 92.56 97 PHE A C 1
ATOM 786 O O . PHE A 1 97 ? -1.892 6.795 3.091 1.00 92.56 97 PHE A O 1
ATOM 793 N N . TYR A 1 98 ? -2.099 8.867 3.933 1.00 90.94 98 TYR A N 1
ATOM 794 C CA . TYR A 1 98 ? -1.031 9.467 3.130 1.00 90.94 98 TYR A CA 1
ATOM 795 C C . TYR A 1 98 ? 0.343 8.805 3.335 1.00 90.94 98 TYR A C 1
ATOM 797 O O . TYR A 1 98 ? 1.100 8.601 2.387 1.00 90.94 98 TYR A O 1
ATOM 805 N N . GLN A 1 99 ? 0.696 8.451 4.574 1.00 92.75 99 GLN A N 1
ATOM 806 C CA . GLN A 1 99 ? 1.950 7.744 4.859 1.00 92.75 99 GLN A CA 1
ATOM 807 C C . GLN A 1 99 ? 1.985 6.353 4.210 1.00 92.75 99 GLN A C 1
ATOM 809 O O . GLN A 1 99 ? 3.018 5.952 3.672 1.00 92.75 99 GLN A O 1
ATOM 814 N N . LEU A 1 100 ? 0.865 5.626 4.242 1.00 92.69 100 LEU A N 1
ATOM 815 C CA . LEU A 1 100 ? 0.763 4.294 3.649 1.00 92.69 100 LEU A CA 1
ATOM 816 C C . LEU A 1 100 ? 0.773 4.351 2.116 1.00 92.69 100 LEU A C 1
ATOM 818 O O . LEU A 1 100 ? 1.443 3.528 1.494 1.00 92.69 100 LEU A O 1
ATOM 822 N N . THR A 1 101 ? 0.118 5.337 1.497 1.00 90.25 101 THR A N 1
ATOM 823 C CA . THR A 1 101 ? 0.169 5.517 0.036 1.00 90.25 101 THR A CA 1
ATOM 824 C C . THR A 1 101 ? 1.561 5.931 -0.446 1.00 90.25 101 THR A C 1
ATOM 826 O O . THR A 1 101 ? 2.058 5.365 -1.415 1.00 90.25 101 THR A O 1
ATOM 829 N N . LYS A 1 102 ? 2.277 6.793 0.290 1.00 90.75 102 LYS A N 1
ATOM 830 C CA . LYS A 1 102 ? 3.698 7.091 0.016 1.00 90.75 102 LYS A CA 1
ATOM 831 C C . LYS A 1 102 ? 4.597 5.855 0.062 1.00 90.75 102 LYS A C 1
ATOM 833 O O . LYS A 1 102 ? 5.521 5.720 -0.747 1.00 90.75 102 LYS A O 1
ATOM 838 N N . LEU A 1 103 ? 4.365 4.970 1.033 1.00 90.06 103 LEU A N 1
ATOM 839 C CA . LEU A 1 103 ? 5.109 3.716 1.135 1.00 90.06 103 LEU A CA 1
ATOM 840 C C . LEU A 1 103 ? 4.789 2.798 -0.054 1.00 90.06 103 LEU A C 1
ATOM 842 O O . LEU A 1 103 ? 5.708 2.236 -0.644 1.00 90.06 103 LEU A O 1
ATOM 846 N N . LEU A 1 104 ? 3.515 2.708 -0.446 1.00 89.25 104 LEU A N 1
ATOM 847 C CA . LEU A 1 104 ? 3.067 1.996 -1.648 1.00 89.25 104 LEU A CA 1
ATOM 848 C C . LEU A 1 104 ? 3.754 2.498 -2.923 1.00 89.25 104 LEU A C 1
ATOM 850 O O . LEU A 1 104 ? 4.266 1.684 -3.691 1.00 89.25 104 LEU A O 1
ATOM 854 N N . ASP A 1 105 ? 3.824 3.815 -3.124 1.00 87.56 105 ASP A N 1
ATOM 855 C CA . ASP A 1 105 ? 4.496 4.407 -4.286 1.00 87.56 105 ASP A CA 1
ATOM 856 C C . ASP A 1 105 ? 5.978 4.025 -4.334 1.00 87.56 105 ASP A C 1
ATOM 858 O O . ASP A 1 105 ? 6.479 3.592 -5.374 1.00 87.56 105 ASP A O 1
ATOM 862 N N . SER A 1 106 ? 6.653 4.096 -3.183 1.00 87.12 106 SER A N 1
ATOM 863 C CA . SER A 1 106 ? 8.063 3.711 -3.049 1.00 87.12 106 SER A CA 1
ATOM 864 C C . SER A 1 106 ? 8.282 2.222 -3.358 1.00 87.12 106 SER A C 1
ATOM 866 O O . SER A 1 106 ? 9.277 1.850 -3.978 1.00 87.12 106 SER A O 1
ATOM 868 N N . MET A 1 107 ? 7.348 1.353 -2.952 1.00 86.12 107 MET A N 1
ATOM 869 C CA . MET A 1 107 ? 7.387 -0.078 -3.276 1.00 86.12 107 MET A CA 1
ATOM 870 C C . MET A 1 107 ? 7.198 -0.338 -4.767 1.00 86.12 107 MET A C 1
ATOM 872 O O . MET A 1 107 ? 7.888 -1.187 -5.333 1.00 86.12 107 MET A O 1
ATOM 876 N N . HIS A 1 108 ? 6.285 0.393 -5.402 1.00 83.62 108 HIS A N 1
ATOM 877 C CA . HIS A 1 108 ? 6.029 0.274 -6.830 1.00 83.62 108 HIS A CA 1
ATOM 878 C C . HIS A 1 108 ? 7.251 0.692 -7.661 1.00 83.62 108 HIS A C 1
ATOM 880 O O . HIS A 1 108 ? 7.569 0.039 -8.653 1.00 83.62 108 HIS A O 1
ATOM 886 N N . ASP A 1 109 ? 7.990 1.721 -7.236 1.00 82.31 109 ASP A N 1
ATOM 887 C CA . ASP A 1 109 ? 9.227 2.142 -7.906 1.00 82.31 109 ASP A CA 1
ATOM 888 C C . ASP A 1 109 ? 10.314 1.058 -7.851 1.00 82.31 109 ASP A C 1
ATOM 890 O O . ASP A 1 109 ? 10.926 0.749 -8.876 1.00 82.31 109 ASP A O 1
ATOM 894 N N . VAL A 1 110 ? 10.502 0.408 -6.696 1.00 80.00 110 VAL A N 1
ATOM 895 C CA . VAL A 1 110 ? 11.446 -0.717 -6.564 1.00 80.00 110 VAL A CA 1
ATOM 896 C C . VAL A 1 110 ? 11.001 -1.918 -7.396 1.00 80.00 110 VAL A C 1
ATOM 898 O O . VAL A 1 110 ? 11.820 -2.531 -8.080 1.00 80.00 110 VAL A O 1
ATOM 901 N N . MET A 1 111 ? 9.706 -2.241 -7.392 1.00 79.00 111 MET A N 1
ATOM 902 C CA . MET A 1 111 ? 9.154 -3.324 -8.209 1.00 79.00 111 MET A CA 1
ATOM 903 C C . MET A 1 111 ? 9.383 -3.066 -9.703 1.00 79.00 111 MET A C 1
ATOM 905 O O . MET A 1 111 ? 9.875 -3.944 -10.410 1.00 79.00 111 MET A O 1
ATOM 909 N N . ASN A 1 112 ? 9.119 -1.847 -10.173 1.00 74.69 112 ASN A N 1
ATOM 910 C CA . ASN A 1 112 ? 9.399 -1.440 -11.547 1.00 74.69 112 ASN A CA 1
ATOM 911 C C . ASN A 1 112 ? 10.890 -1.504 -11.877 1.00 74.69 112 ASN A C 1
ATOM 913 O O . ASN A 1 112 ? 11.257 -1.961 -12.959 1.00 74.69 112 ASN A O 1
ATOM 917 N N . PHE A 1 113 ? 11.755 -1.057 -10.965 1.00 73.81 113 PHE A N 1
ATOM 918 C CA . PHE A 1 113 ? 13.199 -1.125 -11.157 1.00 73.81 113 PHE A CA 1
ATOM 919 C C . PHE A 1 113 ? 13.677 -2.575 -11.307 1.00 73.81 113 PHE A C 1
ATOM 921 O O . PHE A 1 113 ? 14.491 -2.870 -12.178 1.00 73.81 113 PHE A O 1
ATOM 928 N N . ILE A 1 114 ? 13.147 -3.502 -10.508 1.00 69.69 114 ILE A N 1
ATOM 929 C CA . ILE A 1 114 ? 13.492 -4.927 -10.598 1.00 69.69 114 ILE A CA 1
ATOM 930 C C . ILE A 1 114 ? 12.960 -5.543 -1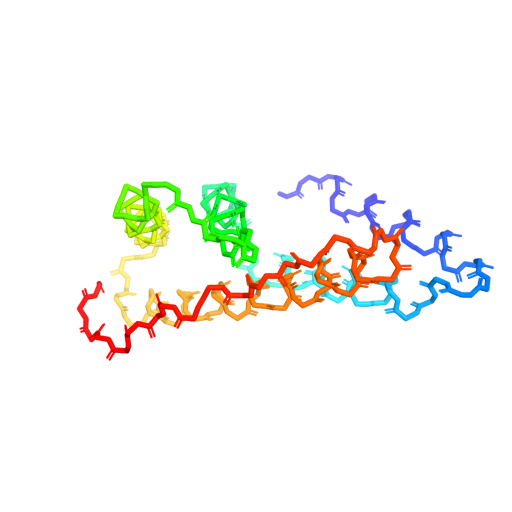1.903 1.00 69.69 114 ILE A C 1
ATOM 932 O O . ILE A 1 114 ? 13.695 -6.252 -12.588 1.00 69.69 114 ILE A O 1
ATOM 936 N N . LEU A 1 115 ? 11.711 -5.257 -12.283 1.00 67.44 115 LEU A N 1
ATOM 937 C CA . LEU A 1 115 ? 11.073 -5.851 -13.466 1.00 67.44 115 LEU A CA 1
ATOM 938 C C . LEU A 1 115 ? 11.683 -5.359 -14.788 1.00 67.44 115 LEU A C 1
ATOM 940 O O . LEU A 1 115 ? 11.941 -6.166 -15.688 1.00 67.44 115 LEU A O 1
ATOM 944 N N . ASN A 1 116 ? 11.959 -4.056 -14.898 1.00 64.56 116 ASN A N 1
ATOM 945 C CA . ASN A 1 116 ? 12.482 -3.451 -16.126 1.00 64.56 116 ASN A CA 1
ATOM 946 C C . ASN A 1 116 ? 13.939 -3.838 -16.416 1.00 64.56 116 ASN A C 1
ATOM 948 O O . ASN A 1 116 ? 14.329 -3.891 -17.579 1.00 64.56 116 ASN A O 1
ATOM 952 N N . ASN A 1 117 ? 14.728 -4.167 -15.389 1.00 58.06 117 ASN A N 1
ATOM 953 C CA . ASN A 1 117 ? 16.115 -4.604 -15.564 1.00 58.06 117 ASN A CA 1
ATOM 954 C C . ASN A 1 117 ? 16.257 -6.101 -15.912 1.00 58.06 117 ASN A C 1
ATOM 956 O O . ASN A 1 117 ? 17.373 -6.553 -16.156 1.00 58.06 117 ASN A O 1
ATOM 960 N N . GLY A 1 118 ? 15.164 -6.881 -15.938 1.00 49.69 118 GLY A N 1
ATOM 961 C CA . GLY A 1 118 ? 15.245 -8.346 -16.032 1.00 49.69 118 GLY A CA 1
ATOM 962 C C . GLY A 1 118 ? 14.465 -9.040 -17.150 1.00 49.69 118 GLY A C 1
ATOM 963 O O . GLY A 1 118 ? 14.789 -10.186 -17.445 1.00 49.69 118 GLY A O 1
ATOM 964 N N . THR A 1 119 ? 13.434 -8.438 -17.762 1.00 42.59 119 THR A N 1
ATOM 965 C CA . THR A 1 119 ? 12.494 -9.257 -18.572 1.00 42.59 119 THR A CA 1
ATOM 966 C C . THR A 1 119 ? 11.963 -8.666 -19.876 1.00 42.59 119 THR A C 1
ATOM 968 O O . THR A 1 119 ? 11.298 -9.386 -20.613 1.00 42.59 119 THR A O 1
ATOM 971 N N . GLY A 1 120 ? 12.217 -7.400 -20.224 1.00 42.59 120 GLY A N 1
ATOM 972 C CA . GLY A 1 120 ? 11.643 -6.822 -21.454 1.00 42.59 120 GLY A CA 1
ATOM 973 C C . GLY A 1 120 ? 10.101 -6.792 -21.487 1.00 42.59 120 GLY A C 1
ATOM 974 O O . GLY A 1 120 ? 9.517 -6.414 -22.502 1.00 42.59 120 GLY A O 1
ATOM 975 N N . VAL A 1 121 ? 9.427 -7.152 -20.386 1.00 49.28 121 VAL A N 1
ATOM 976 C CA . VAL A 1 121 ? 7.976 -7.049 -20.230 1.00 49.28 121 VAL A CA 1
ATOM 977 C C . VAL A 1 121 ? 7.666 -5.606 -19.867 1.00 49.28 121 VAL A C 1
ATOM 979 O O . VAL A 1 121 ? 7.979 -5.132 -18.779 1.00 49.28 121 VAL A O 1
ATOM 982 N N . GLY A 1 122 ? 7.087 -4.875 -20.812 1.00 52.34 122 GLY A N 1
ATOM 983 C CA . GLY A 1 122 ? 6.691 -3.499 -20.583 1.00 52.34 122 GLY A CA 1
ATOM 984 C C . GLY A 1 122 ? 5.455 -3.425 -19.692 1.00 52.34 122 GLY A C 1
ATOM 985 O O . GLY A 1 122 ? 4.406 -3.941 -20.065 1.00 52.34 122 GLY A O 1
ATOM 986 N N . VAL A 1 123 ? 5.562 -2.728 -18.564 1.00 51.94 123 VAL A N 1
ATOM 987 C CA . VAL A 1 123 ? 4.445 -2.503 -17.640 1.00 51.94 123 VAL A CA 1
ATOM 988 C C . VAL A 1 123 ? 4.297 -1.013 -17.355 1.00 51.94 123 VAL A C 1
ATOM 990 O O . VAL A 1 123 ? 5.301 -0.304 -17.282 1.00 51.94 123 VAL A O 1
ATOM 993 N N . SER A 1 124 ? 3.060 -0.528 -17.240 1.00 52.81 124 SER A N 1
ATOM 994 C CA . SER A 1 124 ? 2.765 0.893 -17.008 1.00 52.81 124 SER A CA 1
ATOM 995 C C . SER A 1 124 ? 2.143 1.104 -15.628 1.00 52.81 124 SER A C 1
ATOM 997 O O . SER A 1 124 ? 1.330 0.295 -15.174 1.00 52.81 124 SER A O 1
ATOM 999 N N . ARG A 1 125 ? 2.519 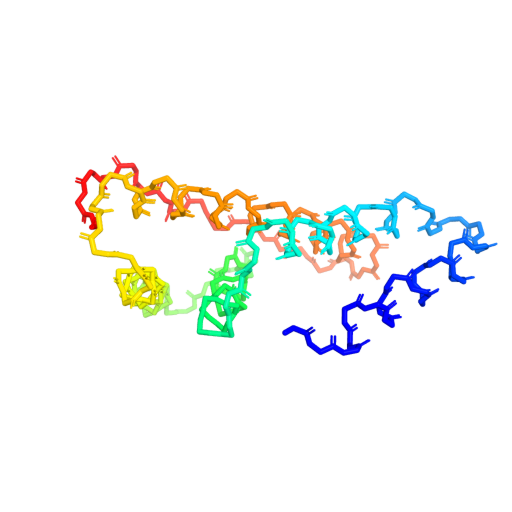2.211 -14.969 1.00 60.00 125 ARG A N 1
ATOM 1000 C CA . ARG A 1 125 ? 1.910 2.663 -13.708 1.00 60.00 125 ARG A CA 1
ATOM 1001 C C . ARG A 1 125 ? 0.480 3.117 -13.984 1.00 60.00 125 ARG A C 1
ATOM 1003 O O . ARG A 1 125 ? 0.260 3.924 -14.885 1.00 60.00 125 ARG A O 1
ATOM 1010 N N . TYR A 1 126 ? -0.466 2.658 -13.174 1.00 48.03 126 TYR A N 1
ATOM 1011 C CA . TYR A 1 126 ? -1.826 3.177 -13.215 1.00 48.03 126 TYR A CA 1
ATOM 1012 C C . TYR A 1 126 ? -1.931 4.504 -12.447 1.00 48.03 126 TYR A C 1
ATOM 1014 O O . TYR A 1 126 ? -1.773 4.532 -11.225 1.00 48.03 126 TYR A O 1
ATOM 1022 N N . THR A 1 127 ? -2.190 5.604 -13.156 1.00 47.75 127 THR A N 1
ATOM 1023 C CA . THR A 1 127 ? -2.157 6.981 -12.620 1.00 47.75 127 THR A CA 1
ATOM 1024 C C . THR A 1 127 ? -3.490 7.485 -12.058 1.00 47.75 127 THR A C 1
ATOM 1026 O O . THR A 1 127 ? -3.574 8.648 -11.684 1.00 47.75 127 THR A O 1
ATOM 1029 N N . GLY A 1 128 ? -4.530 6.651 -11.968 1.00 45.97 128 GLY A N 1
ATOM 1030 C CA . GLY A 1 128 ? -5.857 7.057 -11.483 1.00 45.97 128 GLY A CA 1
ATOM 1031 C C . GLY A 1 128 ? -5.955 7.187 -9.961 1.00 45.97 128 GLY A C 1
ATOM 1032 O O . GLY A 1 128 ? -6.645 6.402 -9.313 1.00 45.97 128 GLY A O 1
ATOM 1033 N N . ILE A 1 129 ? -5.230 8.134 -9.368 1.00 44.34 129 ILE A N 1
ATOM 1034 C CA . ILE A 1 129 ? -5.639 8.735 -8.094 1.00 44.34 129 ILE A CA 1
ATOM 1035 C C . ILE A 1 129 ? -6.174 10.114 -8.463 1.00 44.34 129 ILE A C 1
ATOM 1037 O O . ILE A 1 129 ? -5.397 11.044 -8.643 1.00 44.34 129 ILE A O 1
ATOM 1041 N N . ASP A 1 130 ? -7.488 10.223 -8.652 1.00 37.94 130 ASP A N 1
ATOM 1042 C CA . ASP A 1 130 ? -8.128 11.534 -8.654 1.00 37.94 130 ASP A CA 1
ATOM 1043 C C . ASP A 1 130 ? -8.091 12.063 -7.217 1.00 37.94 130 ASP A C 1
ATOM 1045 O O . ASP A 1 130 ? -8.568 11.397 -6.294 1.00 37.94 130 ASP A O 1
ATOM 1049 N N . ASP A 1 131 ? -7.511 13.251 -7.044 1.00 39.75 131 ASP A N 1
ATOM 1050 C CA . ASP A 1 131 ? -7.448 14.041 -5.810 1.00 39.75 131 ASP A CA 1
ATOM 1051 C C . ASP A 1 131 ? -8.849 14.519 -5.363 1.00 39.75 131 ASP A C 1
ATOM 1053 O O . ASP A 1 131 ? -9.086 15.712 -5.172 1.00 39.75 131 ASP A O 1
ATOM 1057 N N . ASN A 1 132 ? -9.815 13.608 -5.214 1.00 35.84 132 ASN A N 1
ATOM 1058 C CA . ASN A 1 132 ? -11.129 13.936 -4.677 1.00 35.84 132 ASN A CA 1
ATOM 1059 C C . ASN A 1 132 ? -11.174 13.709 -3.168 1.00 35.84 132 ASN A C 1
ATOM 1061 O O . ASN A 1 132 ? -10.860 12.643 -2.642 1.00 35.84 132 ASN A O 1
ATOM 1065 N N . HIS A 1 133 ? -11.573 14.778 -2.495 1.00 39.62 133 HIS A N 1
ATOM 1066 C CA . HIS A 1 133 ? -11.534 15.033 -1.064 1.00 39.62 133 HIS A CA 1
ATOM 1067 C C . HIS A 1 133 ? -12.582 14.245 -0.250 1.00 39.62 133 HIS A C 1
ATOM 1069 O O . HIS A 1 133 ? -13.052 14.755 0.758 1.00 39.62 133 HIS A O 1
ATOM 1075 N N . ASP A 1 134 ? -12.951 13.029 -0.668 1.00 38.81 134 ASP A N 1
ATOM 1076 C CA . ASP A 1 134 ? -14.053 12.262 -0.066 1.00 38.81 134 ASP A CA 1
ATOM 1077 C C . ASP A 1 134 ? -13.749 10.750 0.016 1.00 38.81 134 ASP A C 1
ATOM 1079 O O . ASP A 1 134 ? -14.324 9.930 -0.708 1.00 38.81 134 ASP A O 1
ATOM 1083 N N . ILE A 1 135 ? -12.850 10.372 0.934 1.00 40.19 135 ILE A N 1
ATOM 1084 C CA . ILE A 1 135 ? -12.792 9.022 1.532 1.00 40.19 135 ILE A CA 1
ATOM 1085 C C . ILE A 1 135 ? -12.891 9.149 3.047 1.00 40.19 135 ILE A C 1
ATOM 1087 O O . ILE A 1 135 ? -12.109 9.944 3.616 1.00 40.19 135 ILE A O 1
#

Foldseek 3Di:
DDPVLVVLLVVLVVVCPDPPCVVLSVLVVVLSVLCVVLVQDPQLVVLLVVLLVLQKAAPVGDPCVVVSVVVNVVSLVSNLVVLCVVPVDPVVSVVSSVSSVVSSVSVSVSVCVVDVVPDPRDIDGDPPPDPDPDD

Secondary structure (DSSP, 8-state):
--THHHHHHHHHHHHTTSTT-HHHHHHHHHHHHHHHHTT--HHHHHHHHHHHHTTEEETT--TTHHHHHHHHHHHHHHHHHHHHTT---HHHHHHHHHHHHHHHHHHHHHHHHHHHTTS---EEE-------S--

pLDDT: mean 74.1, std 18.06, range [32.94, 94.38]

Organism: NCBI:txid307959